Protein AF-A0A9Q3Q8I5-F1 (afdb_monomer_lite)

Secondary structure (DSSP, 8-state):
------------------------PPP------HHHHHHHHHHHHHHHHHSSPPTTTSPPB---SSSHHHHHHHHHHHHHHHHT--HHHHHHHHHHHB-GGG-

Foldseek 3Di:
DDDDDDDDDDDDDDDDDDDDDDDDDDPPPPPPPVVVVVVVVVVVLVVLLVVQDDLVPQAAQAVDDDCSVVVNVVSLVCSCVRRVDDPVVVVVSNVVRYHHPRD

Structure (mmCIF, N/CA/C/O backbone):
data_AF-A0A9Q3Q8I5-F1
#
_entry.id   AF-A0A9Q3Q8I5-F1
#
loop_
_atom_site.group_PDB
_atom_site.id
_atom_site.type_symbol
_atom_site.label_atom_id
_atom_site.label_alt_id
_atom_site.label_comp_id
_atom_site.label_asym_id
_atom_site.label_entity_id
_atom_site.label_seq_id
_atom_site.pdbx_PDB_ins_code
_atom_site.Cartn_x
_atom_site.Cartn_y
_atom_site.Cartn_z
_atom_site.occupancy
_atom_site.B_iso_or_equiv
_atom_site.auth_seq_id
_atom_site.auth_comp_id
_atom_site.auth_asym_id
_atom_site.auth_atom_id
_atom_site.pdbx_PDB_model_num
ATOM 1 N N . MET A 1 1 ? -5.714 5.172 -88.794 1.00 37.09 1 MET A N 1
ATOM 2 C CA . MET A 1 1 ? -5.142 3.906 -88.299 1.00 37.09 1 MET A CA 1
ATOM 3 C C . MET A 1 1 ? -4.617 4.152 -86.903 1.00 37.09 1 MET A C 1
ATOM 5 O O . MET A 1 1 ? -3.602 4.818 -86.734 1.00 37.09 1 MET A O 1
ATOM 9 N N . ASP A 1 2 ? -5.418 3.710 -85.946 1.00 40.97 2 ASP A N 1
ATOM 10 C CA . ASP A 1 2 ? -5.332 3.944 -84.511 1.00 40.97 2 ASP A CA 1
ATOM 11 C C . ASP A 1 2 ? -4.172 3.198 -83.845 1.00 40.97 2 ASP A C 1
ATOM 13 O O . ASP A 1 2 ? -3.768 2.119 -84.277 1.00 40.97 2 ASP A O 1
ATOM 17 N N . LYS A 1 3 ? -3.632 3.813 -82.788 1.00 47.00 3 LYS A N 1
ATOM 18 C CA . LYS A 1 3 ? -2.613 3.240 -81.905 1.00 47.00 3 LYS A CA 1
ATOM 19 C C . LYS A 1 3 ? -3.294 2.457 -80.788 1.00 47.00 3 LYS A C 1
ATOM 21 O O . LYS A 1 3 ? -4.185 2.995 -80.138 1.00 47.00 3 LYS A O 1
ATOM 26 N N . ILE A 1 4 ? -2.800 1.251 -80.529 1.00 49.38 4 ILE A N 1
ATOM 27 C CA . ILE A 1 4 ? -3.075 0.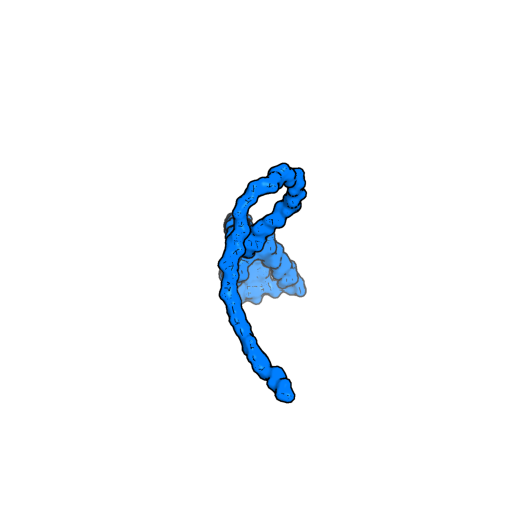485 -79.315 1.00 49.38 4 ILE A CA 1
ATOM 28 C C . ILE A 1 4 ? -1.734 -0.073 -78.824 1.00 49.38 4 ILE A C 1
ATOM 30 O O . ILE A 1 4 ? -1.077 -0.803 -79.558 1.00 49.38 4 ILE A O 1
ATOM 34 N N . ASP A 1 5 ? -1.351 0.420 -77.646 1.00 50.69 5 ASP A N 1
ATOM 35 C CA . ASP A 1 5 ? -0.682 -0.213 -76.501 1.00 50.69 5 ASP A CA 1
ATOM 36 C C . ASP A 1 5 ? 0.557 -1.119 -76.617 1.00 50.69 5 ASP A C 1
ATOM 38 O O . ASP A 1 5 ? 0.897 -1.693 -77.642 1.00 50.69 5 ASP A O 1
ATOM 42 N N . GLU A 1 6 ? 1.154 -1.276 -75.426 1.00 44.53 6 GLU A N 1
ATOM 43 C CA . GLU A 1 6 ? 1.933 -2.426 -74.952 1.00 44.53 6 GLU A CA 1
ATOM 44 C C . GLU A 1 6 ? 3.458 -2.243 -74.932 1.00 44.53 6 GLU A C 1
ATOM 46 O O . GLU A 1 6 ? 4.071 -1.774 -75.881 1.00 44.53 6 GLU A O 1
ATOM 51 N N . ALA A 1 7 ? 4.207 -2.657 -73.916 1.00 42.28 7 ALA A N 1
ATOM 52 C CA . ALA A 1 7 ? 4.070 -2.721 -72.464 1.00 42.28 7 ALA A CA 1
ATOM 53 C C . ALA A 1 7 ? 5.473 -3.090 -71.942 1.00 42.28 7 ALA A C 1
ATOM 55 O O . ALA A 1 7 ? 6.272 -3.678 -72.662 1.00 42.28 7 ALA A O 1
ATOM 56 N N . ASN A 1 8 ? 5.705 -2.827 -70.657 1.00 38.72 8 ASN A N 1
ATOM 57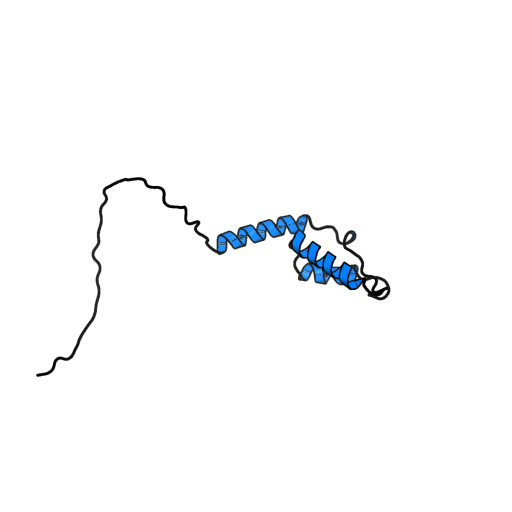 C CA . ASN A 1 8 ? 6.500 -3.650 -69.742 1.00 38.72 8 ASN A CA 1
ATOM 58 C C . ASN A 1 8 ? 7.996 -3.948 -70.008 1.00 38.72 8 ASN A C 1
ATOM 60 O O . ASN A 1 8 ? 8.408 -4.582 -70.969 1.00 38.72 8 ASN A O 1
ATOM 64 N N . SER A 1 9 ? 8.739 -3.746 -68.914 1.00 39.31 9 SER A N 1
ATOM 65 C CA . SER A 1 9 ? 9.641 -4.736 -68.299 1.00 39.31 9 SER A CA 1
ATOM 66 C C . SER A 1 9 ? 11.142 -4.423 -68.330 1.00 39.31 9 SER A C 1
ATOM 68 O O . SER A 1 9 ? 11.840 -4.631 -69.313 1.00 39.31 9 SER A O 1
ATOM 70 N N . ASN A 1 10 ? 11.616 -3.981 -67.159 1.00 43.50 10 ASN A N 1
ATOM 71 C CA . ASN A 1 10 ? 12.762 -4.515 -66.412 1.00 43.50 10 ASN A CA 1
ATOM 72 C C . ASN A 1 10 ? 14.051 -4.882 -67.177 1.00 43.50 10 ASN A C 1
ATOM 74 O O . ASN A 1 10 ? 14.109 -5.898 -67.853 1.00 43.50 10 ASN A O 1
ATOM 78 N N . MET A 1 11 ? 15.170 -4.232 -66.835 1.00 39.00 11 MET A N 1
ATOM 79 C CA . MET A 1 11 ? 16.188 -4.834 -65.952 1.00 39.00 11 MET A CA 1
ATOM 80 C C . MET A 1 11 ? 17.416 -3.930 -65.753 1.00 39.00 11 MET A C 1
ATOM 82 O O . MET A 1 11 ? 17.902 -3.245 -66.645 1.00 39.00 11 MET A O 1
ATOM 86 N N . ARG A 1 12 ? 17.916 -3.998 -64.520 1.00 52.81 12 ARG A N 1
ATOM 87 C CA . ARG A 1 12 ? 19.061 -3.312 -63.914 1.00 52.81 12 ARG A CA 1
ATOM 88 C C . ARG A 1 12 ? 20.395 -3.680 -64.579 1.00 52.81 12 ARG A C 1
ATOM 90 O O . ARG A 1 12 ? 20.631 -4.864 -64.800 1.00 52.81 12 ARG A O 1
ATOM 97 N N . LYS A 1 13 ? 21.312 -2.712 -64.719 1.00 43.47 13 LYS A N 1
ATOM 98 C CA . LYS A 1 13 ? 22.782 -2.912 -64.682 1.00 43.47 13 LYS A CA 1
ATOM 99 C C . LYS A 1 13 ? 23.412 -1.689 -63.990 1.00 43.47 13 LYS A C 1
ATOM 101 O O . LYS A 1 13 ? 23.319 -0.583 -64.498 1.00 43.47 13 LYS A O 1
ATOM 106 N N . LEU A 1 14 ? 23.714 -1.813 -62.694 1.00 41.81 14 LEU A N 1
ATOM 107 C CA . LEU A 1 14 ? 25.068 -2.003 -62.140 1.00 41.81 14 LEU A CA 1
ATOM 108 C C . LEU A 1 14 ? 25.947 -0.747 -62.283 1.00 41.81 14 LEU A C 1
ATOM 110 O O . LEU A 1 14 ? 26.610 -0.557 -63.295 1.00 41.81 14 LEU A O 1
ATOM 114 N N . SER A 1 15 ? 25.952 0.085 -61.235 1.00 38.56 15 SER A N 1
ATOM 115 C CA . SER A 1 15 ? 26.898 1.186 -61.041 1.00 38.56 15 SER A CA 1
ATOM 116 C C . SER A 1 15 ? 27.769 0.895 -59.821 1.00 38.56 15 SER A C 1
ATOM 118 O O . SER A 1 15 ? 27.251 0.780 -58.714 1.00 38.56 15 SER A O 1
ATOM 120 N N . THR A 1 16 ? 29.074 0.785 -60.054 1.00 41.62 16 THR A N 1
ATOM 121 C CA . THR A 1 16 ? 30.199 1.059 -59.139 1.00 41.62 16 THR A CA 1
ATOM 122 C C . THR A 1 16 ? 31.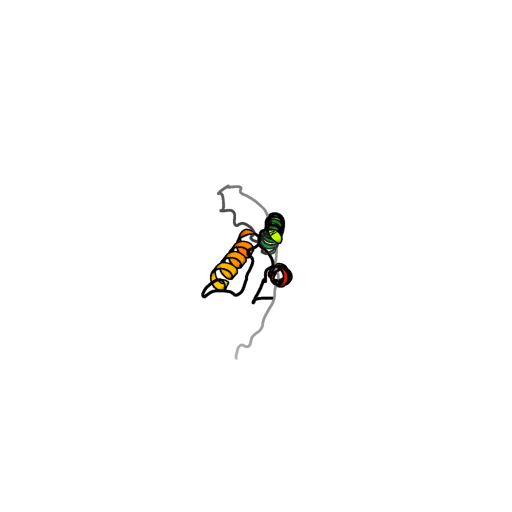440 1.282 -60.034 1.00 41.62 16 THR A C 1
ATOM 124 O O . THR A 1 16 ? 31.424 0.777 -61.159 1.00 41.62 16 THR A O 1
ATOM 127 N N . PRO A 1 17 ? 32.507 2.014 -59.627 1.00 45.06 17 PRO A N 1
ATOM 128 C CA . PRO A 1 17 ? 32.960 2.198 -58.246 1.00 45.06 17 PRO A CA 1
ATOM 129 C C . PRO A 1 17 ? 33.426 3.618 -57.837 1.00 45.06 17 PRO A C 1
ATOM 131 O O . PRO A 1 17 ? 33.779 4.464 -58.649 1.00 45.06 17 PRO A O 1
ATOM 134 N N . PHE A 1 18 ? 33.425 3.821 -56.516 1.00 48.81 18 PHE A N 1
ATOM 135 C CA . PHE A 1 18 ? 34.296 4.673 -55.694 1.00 48.81 18 PHE A CA 1
ATOM 136 C C . PHE A 1 18 ? 35.097 5.802 -56.361 1.00 48.81 18 PHE A C 1
ATOM 138 O O . PHE A 1 18 ? 36.079 5.562 -57.057 1.00 48.81 18 PHE A O 1
ATOM 145 N N . SER A 1 19 ? 34.830 7.036 -55.929 1.00 47.97 19 SER A N 1
ATOM 146 C CA . SER A 1 19 ? 35.861 7.891 -55.316 1.00 47.97 19 SER A CA 1
ATOM 147 C C . SER A 1 19 ? 35.260 9.222 -54.855 1.00 47.97 19 SER A C 1
ATOM 149 O O . SER A 1 19 ? 34.753 9.988 -55.667 1.00 47.97 19 SER A O 1
ATOM 151 N N . HIS A 1 20 ? 35.315 9.483 -53.546 1.00 39.53 20 HIS A N 1
ATOM 152 C CA . HIS A 1 20 ? 35.908 10.676 -52.921 1.00 39.53 20 HIS A CA 1
ATOM 153 C C . HIS A 1 20 ? 35.377 10.837 -51.492 1.00 39.53 20 HIS A C 1
ATOM 155 O O . HIS A 1 20 ? 34.200 11.079 -51.242 1.00 39.53 20 HIS A O 1
ATOM 161 N N . ILE A 1 21 ? 36.304 10.692 -50.551 1.00 52.81 21 ILE A N 1
ATOM 162 C CA . ILE A 1 21 ? 36.153 11.005 -49.137 1.00 52.81 21 ILE A CA 1
ATOM 163 C C . ILE A 1 21 ? 35.986 12.524 -49.006 1.00 52.81 21 ILE A C 1
ATOM 165 O O . ILE A 1 21 ? 36.881 13.280 -49.382 1.00 52.81 21 ILE A O 1
ATOM 169 N N . ARG A 1 22 ? 34.875 12.971 -48.419 1.00 40.28 22 ARG A N 1
ATOM 170 C CA . ARG A 1 22 ? 34.810 14.246 -47.699 1.00 40.28 22 ARG A CA 1
ATOM 171 C C . ARG A 1 22 ? 33.858 14.092 -46.522 1.00 40.28 22 ARG A C 1
ATOM 173 O O . ARG A 1 22 ? 32.651 13.981 -46.704 1.00 40.28 22 ARG A O 1
ATOM 180 N N . SER A 1 23 ? 34.426 14.060 -45.323 1.00 48.56 23 SER A N 1
ATOM 181 C CA . SER A 1 23 ? 33.683 14.090 -44.070 1.00 48.56 23 SER A CA 1
ATOM 182 C C . SER A 1 23 ? 32.863 15.377 -43.975 1.00 48.56 23 SER A C 1
ATOM 184 O O . SER A 1 23 ? 33.414 16.475 -44.012 1.00 48.56 23 SER A O 1
ATOM 186 N N . ALA A 1 24 ? 31.556 15.224 -43.810 1.00 40.62 24 ALA A N 1
ATOM 187 C CA . ALA A 1 24 ? 30.711 16.159 -43.089 1.00 40.62 24 ALA A CA 1
ATOM 188 C C . ALA A 1 24 ? 29.757 15.294 -42.262 1.00 40.62 24 ALA A C 1
ATOM 190 O O . ALA A 1 24 ? 29.041 14.452 -42.804 1.00 40.62 24 ALA A O 1
ATOM 191 N N . VAL A 1 25 ? 29.864 15.444 -40.946 1.00 49.56 25 VAL A N 1
ATOM 192 C CA . VAL A 1 25 ? 29.066 14.773 -39.920 1.00 49.56 25 VAL A CA 1
ATOM 193 C C . VAL A 1 25 ? 27.583 14.871 -40.291 1.00 49.56 25 VAL A C 1
ATOM 195 O O . VAL A 1 25 ? 27.066 15.973 -40.468 1.00 49.56 25 VAL A O 1
ATOM 198 N N . LYS A 1 26 ? 26.916 13.725 -40.453 1.00 38.72 26 LYS A N 1
ATOM 199 C CA . LYS A 1 26 ? 25.451 13.651 -40.470 1.00 38.72 26 LYS A CA 1
ATOM 200 C C . LYS A 1 26 ? 24.977 13.458 -39.027 1.00 38.72 26 LYS A C 1
ATOM 202 O O . LYS A 1 26 ? 25.671 12.747 -38.301 1.00 38.72 26 LYS A O 1
ATOM 207 N N . PRO A 1 27 ? 23.840 14.055 -38.624 1.00 45.78 27 PRO A N 1
ATOM 208 C CA . PRO A 1 27 ? 23.219 13.731 -37.351 1.00 45.78 27 PRO A CA 1
ATOM 209 C C . PRO A 1 27 ? 22.977 12.227 -37.328 1.00 45.78 27 PRO A C 1
ATOM 211 O O . PRO A 1 27 ? 22.451 11.662 -38.289 1.00 45.78 27 PRO A O 1
ATOM 214 N N . GLU A 1 28 ? 23.437 11.593 -36.264 1.00 48.97 28 GLU A N 1
ATOM 215 C CA . GLU A 1 28 ? 23.092 10.230 -35.913 1.00 48.97 28 GLU A CA 1
ATOM 216 C C . GLU A 1 28 ? 21.567 10.096 -35.804 1.00 48.97 28 GLU A C 1
ATOM 218 O O . GLU A 1 28 ? 20.958 10.403 -34.786 1.00 48.97 28 GLU A O 1
ATOM 223 N N . GLU A 1 29 ? 20.934 9.662 -36.896 1.00 49.47 29 GLU A N 1
ATOM 224 C CA . GLU A 1 29 ? 19.648 8.982 -36.824 1.00 49.47 29 GLU A CA 1
ATOM 225 C C . GLU A 1 29 ? 19.902 7.684 -36.052 1.00 49.47 29 GLU A C 1
ATOM 227 O O . GLU A 1 29 ? 20.382 6.690 -36.606 1.00 49.47 29 GLU A O 1
ATOM 232 N N . GLU A 1 30 ? 19.646 7.727 -34.741 1.00 48.16 30 GLU A N 1
ATOM 233 C CA . GLU A 1 30 ? 19.423 6.536 -33.932 1.00 48.16 30 GLU A CA 1
ATOM 234 C C . GLU A 1 30 ? 18.499 5.604 -34.716 1.00 48.16 30 GLU A C 1
ATOM 236 O O . GLU A 1 30 ? 17.347 5.941 -35.008 1.00 48.16 30 GLU A O 1
ATOM 241 N N . LEU A 1 31 ? 19.002 4.413 -35.045 1.00 47.97 31 LEU A N 1
ATOM 242 C CA . LEU A 1 31 ? 18.154 3.292 -35.416 1.00 47.97 31 LEU A CA 1
ATOM 243 C C . LEU A 1 31 ? 17.259 2.975 -34.210 1.00 47.97 31 LEU A C 1
ATOM 245 O O . LEU A 1 31 ? 17.576 2.124 -33.379 1.00 47.97 31 LEU A O 1
ATOM 249 N N . THR A 1 32 ? 16.119 3.649 -34.129 1.00 46.97 32 THR A N 1
ATOM 250 C CA . THR A 1 32 ? 15.002 3.315 -33.250 1.00 46.97 32 THR A CA 1
ATOM 251 C C . THR A 1 32 ? 14.330 2.069 -33.813 1.00 46.97 32 THR A C 1
ATOM 253 O O . THR A 1 32 ? 13.249 2.097 -34.395 1.00 46.97 32 THR A O 1
ATOM 256 N N . ASN A 1 33 ? 15.019 0.934 -33.677 1.00 59.19 33 ASN A N 1
ATOM 257 C CA . ASN A 1 33 ? 14.369 -0.357 -33.792 1.00 59.19 33 ASN A CA 1
ATOM 258 C C . ASN A 1 33 ? 13.449 -0.488 -32.571 1.00 59.19 33 ASN A C 1
ATOM 260 O O . ASN A 1 33 ? 13.971 -0.569 -31.456 1.00 59.19 33 ASN A O 1
ATOM 264 N N . PRO A 1 34 ? 12.116 -0.563 -32.746 1.00 57.88 34 PRO A N 1
ATOM 265 C CA . PRO A 1 34 ? 11.166 -0.622 -31.629 1.00 57.88 34 PRO A CA 1
ATOM 266 C C . PRO A 1 34 ? 11.431 -1.817 -30.701 1.00 57.88 34 PRO A C 1
ATOM 268 O O . PRO A 1 34 ? 11.087 -1.791 -29.528 1.00 57.88 34 PRO A O 1
ATOM 271 N N . PHE A 1 35 ? 12.118 -2.837 -31.218 1.00 48.56 35 PHE A N 1
ATOM 272 C CA . PHE A 1 35 ? 12.535 -4.021 -30.479 1.00 48.56 35 PHE A CA 1
ATOM 273 C C . PHE A 1 35 ? 13.662 -3.769 -29.460 1.00 48.56 35 PHE A C 1
ATOM 275 O O . PHE A 1 35 ? 13.692 -4.397 -28.408 1.00 48.56 35 PHE A O 1
ATOM 282 N N . ILE A 1 36 ? 14.601 -2.859 -29.751 1.00 55.19 36 ILE A N 1
ATOM 283 C CA . ILE A 1 36 ? 15.717 -2.545 -28.839 1.00 55.19 36 ILE A CA 1
ATOM 284 C C . ILE A 1 36 ? 15.224 -1.664 -27.682 1.00 55.19 36 ILE A C 1
ATOM 286 O O . ILE A 1 36 ? 15.682 -1.813 -26.552 1.00 55.19 36 ILE A O 1
ATOM 290 N N . THR A 1 37 ? 14.261 -0.780 -27.954 1.00 58.00 37 THR A N 1
ATOM 291 C CA . THR A 1 37 ? 13.614 0.062 -26.941 1.00 58.00 37 THR A CA 1
ATOM 292 C C . THR A 1 37 ? 12.768 -0.770 -25.973 1.00 58.00 37 THR A C 1
ATOM 294 O O . THR A 1 37 ? 12.796 -0.519 -24.776 1.00 58.00 37 THR A O 1
ATOM 297 N N . ASP A 1 38 ? 12.059 -1.786 -26.461 1.00 56.84 38 ASP A N 1
ATOM 298 C CA . ASP A 1 38 ? 11.175 -2.632 -25.648 1.00 56.84 38 ASP A CA 1
ATOM 299 C C . ASP A 1 38 ? 11.944 -3.505 -24.632 1.00 56.84 38 ASP A C 1
ATOM 301 O O . ASP A 1 38 ? 11.596 -3.572 -23.453 1.00 56.84 38 ASP A O 1
ATOM 305 N N . LEU A 1 39 ? 13.074 -4.091 -25.049 1.00 61.19 39 LEU A N 1
ATOM 306 C CA . LEU A 1 39 ? 13.923 -4.902 -24.166 1.00 61.19 39 LEU A CA 1
ATOM 307 C C . LEU A 1 39 ? 14.531 -4.087 -23.017 1.00 61.19 39 LEU A C 1
ATOM 309 O O . LEU A 1 39 ? 14.546 -4.553 -21.878 1.00 61.19 39 LEU A O 1
ATOM 313 N N . SER A 1 40 ? 15.006 -2.868 -23.294 1.00 60.56 40 SER A N 1
ATOM 314 C CA . SER A 1 40 ? 15.584 -2.009 -22.257 1.00 60.56 40 SER A CA 1
ATOM 315 C C . SER A 1 40 ? 14.530 -1.518 -21.263 1.00 60.56 40 SER A C 1
ATOM 317 O O . SER A 1 40 ? 14.796 -1.489 -20.063 1.00 60.56 40 SER A O 1
ATOM 319 N N . HIS A 1 41 ? 13.311 -1.212 -21.722 1.00 61.19 41 HIS A N 1
ATOM 320 C CA . HIS A 1 41 ? 12.198 -0.874 -20.830 1.00 61.19 41 HIS A CA 1
ATOM 321 C C . HIS A 1 41 ? 11.815 -2.056 -19.936 1.00 61.19 41 HIS A C 1
ATOM 323 O O . HIS A 1 41 ? 11.600 -1.876 -18.739 1.00 61.19 41 HIS A O 1
ATOM 329 N N . GLN A 1 42 ? 11.796 -3.275 -20.478 1.00 62.03 42 GLN A N 1
ATOM 330 C CA . GLN A 1 42 ? 11.474 -4.467 -19.701 1.00 62.03 42 GLN A CA 1
ATOM 331 C C . GLN A 1 42 ? 12.521 -4.768 -18.615 1.00 62.03 42 GLN A C 1
ATOM 333 O O . GLN A 1 42 ? 12.152 -5.116 -17.492 1.00 62.03 42 GLN A O 1
ATOM 338 N N . GLU A 1 43 ? 13.818 -4.642 -18.915 1.00 63.09 43 GLU A N 1
ATOM 339 C CA . GLU A 1 43 ? 14.873 -4.844 -17.911 1.00 63.09 43 GLU A CA 1
ATOM 340 C C . GLU A 1 43 ? 14.840 -3.770 -16.817 1.00 63.09 43 GLU A C 1
ATOM 342 O O . GLU A 1 43 ? 14.939 -4.103 -15.63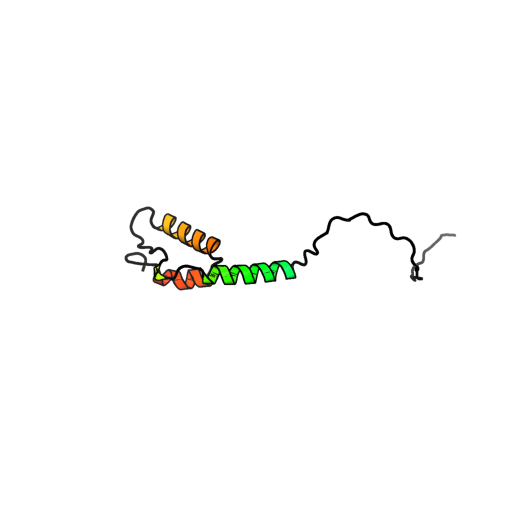3 1.00 63.09 43 GLU A O 1
ATOM 347 N N . ASN A 1 44 ? 14.609 -2.507 -17.188 1.00 69.81 44 ASN A N 1
ATOM 348 C CA . ASN A 1 44 ? 14.465 -1.407 -16.232 1.00 69.81 44 ASN A CA 1
ATOM 349 C C . ASN A 1 44 ? 13.260 -1.617 -15.299 1.00 69.81 44 ASN A C 1
ATOM 351 O O . ASN A 1 44 ? 13.393 -1.466 -14.084 1.00 69.81 44 ASN A O 1
ATOM 355 N N . ASN A 1 45 ? 12.121 -2.066 -15.835 1.00 74.06 45 ASN A N 1
ATOM 356 C CA . ASN A 1 45 ? 10.935 -2.383 -15.037 1.00 74.06 45 ASN A CA 1
ATOM 357 C C . ASN A 1 45 ? 11.202 -3.528 -14.052 1.00 74.06 45 ASN A C 1
ATOM 359 O O . ASN A 1 45 ? 10.774 -3.466 -12.906 1.00 74.06 45 ASN A O 1
ATOM 363 N N . GLN A 1 46 ? 11.962 -4.556 -14.442 1.00 74.50 46 GLN A N 1
ATOM 364 C CA . GLN A 1 46 ? 12.295 -5.651 -13.524 1.00 74.50 46 GLN A CA 1
ATOM 365 C C . GLN A 1 46 ? 13.197 -5.231 -12.361 1.00 74.50 46 GLN A C 1
ATOM 367 O O . GLN A 1 46 ? 13.101 -5.817 -11.281 1.00 74.50 46 GLN A O 1
ATOM 372 N N . VAL A 1 47 ? 14.097 -4.268 -12.570 1.00 77.12 47 VAL A N 1
ATOM 373 C CA . VAL A 1 47 ? 14.906 -3.700 -11.481 1.00 77.12 47 VAL A CA 1
ATOM 374 C C . VAL A 1 47 ? 14.001 -2.923 -10.532 1.00 77.12 47 VAL A C 1
ATOM 376 O O . VAL A 1 47 ? 14.014 -3.180 -9.332 1.00 77.12 47 VAL A O 1
ATOM 379 N N . LEU A 1 48 ? 13.147 -2.069 -11.085 1.00 78.62 48 LEU A N 1
ATOM 380 C CA . LEU A 1 48 ? 12.241 -1.212 -10.336 1.00 78.62 48 LEU A CA 1
ATOM 381 C C . LEU A 1 48 ? 11.222 -2.025 -9.506 1.00 78.62 48 LEU A C 1
ATOM 383 O O . LEU A 1 48 ? 11.045 -1.795 -8.313 1.00 78.62 48 LEU A O 1
ATOM 387 N N . MET A 1 49 ? 10.673 -3.098 -10.079 1.00 76.44 49 MET A N 1
ATOM 388 C CA . MET A 1 49 ? 9.782 -4.032 -9.380 1.00 76.44 49 MET A CA 1
ATOM 389 C C . MET A 1 49 ? 10.446 -4.753 -8.198 1.00 76.44 49 MET A C 1
ATOM 391 O O . MET A 1 49 ? 9.760 -5.142 -7.251 1.00 76.44 49 MET A O 1
ATOM 395 N N . LYS A 1 50 ? 11.766 -4.982 -8.240 1.00 78.88 50 LYS A N 1
ATOM 396 C CA . LYS A 1 50 ? 12.507 -5.605 -7.125 1.00 78.88 50 LYS A CA 1
ATOM 397 C C . LYS A 1 50 ? 12.723 -4.641 -5.963 1.00 78.88 50 LYS A C 1
ATOM 399 O O . LYS A 1 50 ? 12.914 -5.101 -4.840 1.00 78.88 50 LYS A O 1
ATOM 404 N N . GLU A 1 51 ? 12.685 -3.342 -6.233 1.00 81.69 51 GLU A N 1
ATOM 405 C CA . GLU A 1 51 ? 12.769 -2.283 -5.228 1.00 81.69 51 GLU A CA 1
ATOM 406 C C . GLU A 1 51 ? 11.401 -1.952 -4.615 1.00 81.69 51 GLU A C 1
ATOM 408 O O . GLU A 1 51 ? 11.334 -1.200 -3.642 1.00 81.69 51 GLU A O 1
ATOM 413 N N . ALA A 1 52 ? 10.320 -2.551 -5.136 1.00 79.06 52 ALA A N 1
ATOM 414 C CA . ALA A 1 52 ? 8.977 -2.368 -4.612 1.00 79.06 52 ALA A CA 1
ATOM 415 C C . ALA A 1 52 ? 8.894 -2.734 -3.121 1.00 79.06 52 ALA A C 1
ATOM 417 O O . ALA A 1 52 ? 9.375 -3.803 -2.718 1.00 79.06 52 ALA A O 1
ATOM 418 N N . PRO A 1 53 ? 8.218 -1.908 -2.302 1.00 80.19 53 PRO A N 1
ATOM 419 C CA . PRO A 1 53 ? 8.046 -2.182 -0.888 1.00 80.19 53 PRO A CA 1
ATOM 420 C C . PRO A 1 53 ? 7.346 -3.524 -0.675 1.00 80.19 53 PRO A C 1
ATOM 422 O O . PRO A 1 53 ? 6.495 -3.964 -1.468 1.00 80.19 53 PRO A O 1
ATOM 425 N N . GLN A 1 54 ? 7.695 -4.188 0.425 1.00 82.44 54 GLN A N 1
ATOM 426 C CA . GLN A 1 54 ? 7.072 -5.448 0.800 1.00 82.44 54 GLN A CA 1
ATOM 427 C C . GLN A 1 54 ? 5.587 -5.222 1.075 1.00 82.44 54 GLN A C 1
ATOM 429 O O . GLN A 1 54 ? 5.181 -4.173 1.558 1.00 82.44 54 GLN A O 1
ATOM 434 N N . LEU A 1 55 ? 4.760 -6.250 0.872 1.00 76.94 55 LEU A N 1
ATOM 435 C CA . LEU A 1 55 ? 3.303 -6.172 1.065 1.00 76.94 55 LEU A CA 1
ATOM 436 C C . LEU A 1 55 ? 2.865 -5.606 2.435 1.00 76.94 55 LEU A C 1
ATOM 438 O O . LEU A 1 55 ? 1.762 -5.087 2.576 1.00 76.94 55 LEU A O 1
ATOM 442 N N . LYS A 1 56 ? 3.712 -5.726 3.463 1.00 75.12 56 LYS A N 1
ATOM 443 C CA . LYS A 1 56 ? 3.456 -5.200 4.813 1.00 75.12 56 LYS A CA 1
ATOM 444 C C . LYS A 1 56 ? 3.556 -3.674 4.905 1.00 75.12 56 LYS A C 1
ATOM 446 O O . LYS A 1 56 ? 3.007 -3.106 5.839 1.00 75.12 56 LYS A O 1
ATOM 451 N N . GLU A 1 57 ? 4.260 -3.050 3.971 1.00 82.00 57 GLU A N 1
ATOM 452 C CA . GLU A 1 57 ? 4.520 -1.608 3.903 1.00 82.00 57 GLU A CA 1
ATOM 453 C C . GLU A 1 57 ? 3.499 -0.885 3.012 1.00 82.00 57 GLU A C 1
ATOM 455 O O . GLU A 1 57 ? 3.454 0.341 2.981 1.00 82.00 57 GLU A O 1
ATOM 460 N N . TRP A 1 58 ? 2.659 -1.641 2.300 1.00 89.06 58 TRP A N 1
ATOM 461 C CA . TRP A 1 58 ? 1.579 -1.101 1.482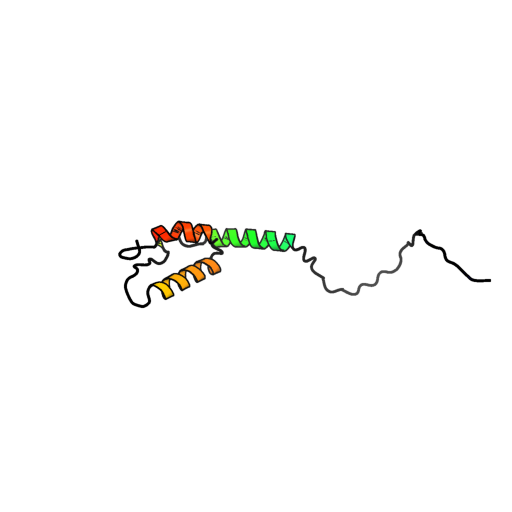 1.00 89.06 58 TRP A CA 1
ATOM 462 C C . TRP A 1 58 ? 0.449 -0.559 2.368 1.00 89.06 58 TRP A C 1
ATOM 464 O O . TRP A 1 58 ? 0.203 -1.106 3.452 1.00 89.06 58 TRP A O 1
ATOM 474 N N . PRO A 1 59 ? -0.274 0.480 1.910 1.00 89.00 59 PRO A N 1
ATOM 475 C CA . PRO A 1 59 ? -1.382 1.048 2.666 1.00 89.00 59 PRO A CA 1
ATOM 476 C C . PRO A 1 59 ? -2.468 -0.005 2.908 1.00 89.00 59 PRO A C 1
ATOM 478 O O . PRO A 1 59 ? -2.767 -0.831 2.043 1.00 89.00 59 PRO A O 1
ATOM 481 N N . LYS A 1 60 ? -3.070 0.032 4.097 1.00 90.62 60 LYS A N 1
ATOM 482 C CA . LYS A 1 60 ? -4.261 -0.755 4.421 1.00 90.62 60 LYS A CA 1
ATOM 483 C C . LYS A 1 60 ? -5.504 0.064 4.126 1.00 90.62 60 LYS A C 1
ATOM 485 O O . LYS A 1 60 ? -5.501 1.273 4.331 1.00 90.62 60 LYS A O 1
ATOM 490 N N . PHE A 1 61 ? -6.554 -0.603 3.671 1.00 92.75 61 PHE A N 1
ATOM 491 C CA . PHE A 1 61 ? -7.848 0.008 3.416 1.00 92.75 61 PHE A CA 1
ATOM 492 C C . PHE A 1 61 ? -8.874 -0.586 4.370 1.00 92.75 61 PHE A C 1
ATOM 494 O O . PHE A 1 61 ? -9.117 -1.792 4.366 1.00 92.75 61 PHE A O 1
ATOM 501 N N . THR A 1 62 ? -9.452 0.265 5.209 1.00 89.25 62 THR A N 1
ATOM 502 C CA . THR A 1 62 ? -10.391 -0.165 6.253 1.00 89.25 62 THR A CA 1
ATOM 503 C C . THR A 1 62 ? -11.844 -0.084 5.800 1.00 89.25 62 THR A C 1
ATOM 505 O O . THR A 1 62 ? -12.713 -0.733 6.386 1.00 89.25 62 THR A O 1
ATOM 508 N N . GLY A 1 63 ? -12.113 0.724 4.768 1.00 85.38 63 GLY A N 1
ATOM 509 C CA . GLY A 1 63 ? -13.470 1.016 4.311 1.00 85.38 63 GLY A CA 1
ATOM 510 C C . GLY A 1 63 ? -14.267 1.871 5.297 1.00 85.38 63 GLY A C 1
ATOM 511 O O . GLY A 1 63 ? -15.490 1.929 5.201 1.00 85.38 63 GLY A O 1
ATOM 512 N N . GLU A 1 64 ? -13.597 2.518 6.253 1.00 86.31 64 GLU A N 1
ATOM 513 C CA . GLU A 1 64 ? -14.215 3.367 7.270 1.00 86.31 64 GLU A CA 1
ATOM 514 C C . GLU A 1 64 ? -13.906 4.847 6.989 1.00 86.31 64 GLU A C 1
ATOM 516 O O . GLU A 1 64 ? -12.761 5.224 6.755 1.00 86.31 64 GLU A O 1
ATOM 521 N N . GLY A 1 65 ? -14.926 5.708 7.046 1.00 79.94 65 GLY A N 1
ATOM 522 C CA . GLY A 1 65 ? -14.789 7.154 6.823 1.00 79.94 65 GLY A CA 1
ATOM 523 C C . GLY A 1 65 ? -15.075 7.605 5.386 1.00 79.94 65 GLY A C 1
ATOM 524 O O . GLY A 1 65 ? -15.215 6.804 4.467 1.00 79.94 65 GLY A O 1
ATOM 525 N N . GLU A 1 66 ? -15.199 8.920 5.187 1.00 77.94 66 GLU A N 1
ATOM 526 C CA . GLU A 1 66 ? -15.730 9.486 3.935 1.00 77.94 66 GLU A CA 1
ATOM 527 C C . GLU A 1 66 ? -14.748 9.441 2.746 1.00 77.94 66 GLU A C 1
ATOM 529 O O . GLU A 1 66 ? -15.185 9.532 1.601 1.00 77.94 66 GLU A O 1
ATOM 534 N N . TYR A 1 67 ? -13.438 9.261 2.977 1.00 76.62 67 TYR A N 1
ATOM 535 C CA . TYR A 1 67 ? -12.417 9.417 1.923 1.00 76.62 67 TYR A CA 1
ATOM 536 C C . TYR A 1 67 ? -11.221 8.453 2.001 1.00 76.62 67 TYR A C 1
ATOM 538 O O . TYR A 1 67 ? -10.215 8.677 1.328 1.00 76.62 67 TYR A O 1
ATOM 546 N N . ASP A 1 68 ? -11.320 7.363 2.767 1.00 81.31 68 ASP A N 1
ATOM 547 C CA . ASP A 1 68 ? -10.246 6.354 2.884 1.00 81.31 68 ASP A CA 1
ATOM 548 C C . ASP A 1 68 ? -9.851 5.775 1.504 1.00 81.31 68 ASP A C 1
ATOM 550 O O . ASP A 1 68 ? -8.679 5.569 1.192 1.00 81.31 68 ASP A O 1
ATOM 554 N N . HIS A 1 69 ? -10.832 5.629 0.608 1.00 88.88 69 HIS A N 1
ATOM 555 C CA . HIS A 1 69 ? -10.646 5.040 -0.720 1.00 88.88 69 HIS A CA 1
ATOM 556 C C . HIS A 1 69 ? -9.806 5.910 -1.667 1.00 88.88 69 HIS A C 1
ATOM 558 O O . HIS A 1 69 ? -9.005 5.376 -2.427 1.00 88.88 69 HIS A O 1
ATOM 564 N N . MET A 1 70 ? -9.948 7.241 -1.624 1.00 91.19 70 MET A N 1
ATOM 565 C CA . MET A 1 70 ? -9.220 8.139 -2.534 1.00 91.19 70 MET A CA 1
ATOM 566 C C . MET A 1 70 ? -7.725 8.144 -2.232 1.00 91.19 70 MET A C 1
ATOM 568 O O . MET A 1 70 ? -6.905 8.117 -3.148 1.00 91.19 70 MET A O 1
ATOM 572 N N . SER A 1 71 ? -7.374 8.194 -0.947 1.00 89.44 71 SER A N 1
ATOM 573 C CA . SER A 1 71 ? -5.982 8.129 -0.502 1.00 89.44 71 SER A CA 1
ATOM 574 C C . SER A 1 71 ? -5.384 6.763 -0.816 1.00 89.44 71 SER A C 1
ATOM 576 O O . SER A 1 71 ? -4.289 6.702 -1.363 1.00 89.44 71 SER A O 1
ATOM 578 N N . PHE A 1 72 ? -6.131 5.683 -0.554 1.00 92.75 72 PHE A N 1
ATOM 579 C CA . PHE A 1 72 ? -5.708 4.326 -0.884 1.00 92.75 72 PHE A CA 1
ATOM 580 C C . PHE A 1 72 ? -5.408 4.161 -2.380 1.00 92.75 72 PHE A C 1
ATOM 582 O O . PHE A 1 72 ? -4.296 3.775 -2.724 1.00 92.75 72 PHE A O 1
ATOM 589 N N . ILE A 1 73 ? -6.349 4.518 -3.263 1.00 93.25 73 ILE A N 1
ATOM 590 C CA . ILE A 1 73 ? -6.184 4.391 -4.722 1.00 93.25 73 ILE A CA 1
ATOM 591 C C . ILE A 1 73 ? -4.972 5.189 -5.201 1.00 93.25 73 ILE A C 1
ATOM 593 O O . ILE A 1 73 ? -4.101 4.626 -5.849 1.00 93.25 73 ILE A O 1
ATOM 597 N N . LYS A 1 74 ? -4.842 6.459 -4.793 1.00 93.56 74 LYS A N 1
ATOM 598 C CA . LYS A 1 74 ? -3.688 7.287 -5.178 1.00 93.56 74 LYS A CA 1
ATOM 599 C C . LYS A 1 74 ? -2.358 6.677 -4.751 1.00 93.56 74 LYS A C 1
ATOM 601 O O . LYS A 1 74 ? -1.380 6.780 -5.478 1.00 93.56 74 LYS A O 1
ATOM 606 N N . THR A 1 75 ? -2.293 6.077 -3.565 1.00 91.31 75 THR A N 1
ATOM 607 C CA . THR A 1 75 ? -1.069 5.409 -3.117 1.00 91.31 75 THR A CA 1
ATOM 608 C C . THR A 1 75 ? -0.783 4.145 -3.921 1.00 91.31 75 THR A C 1
ATOM 610 O O . THR A 1 75 ? 0.379 3.893 -4.217 1.00 91.31 75 THR A O 1
ATOM 613 N N . ILE A 1 76 ? -1.803 3.379 -4.314 1.00 93.62 76 ILE A N 1
ATOM 614 C CA . ILE A 1 76 ? -1.623 2.233 -5.215 1.00 93.62 76 ILE A CA 1
ATOM 615 C C . ILE A 1 76 ? -1.134 2.692 -6.596 1.00 93.62 76 ILE A C 1
ATOM 617 O O . ILE A 1 76 ? -0.187 2.101 -7.105 1.00 93.62 76 ILE A O 1
ATOM 621 N N . ASP A 1 77 ? -1.698 3.769 -7.147 1.00 93.94 77 ASP A N 1
ATOM 622 C CA . ASP A 1 77 ? -1.278 4.334 -8.436 1.00 93.94 77 ASP A CA 1
ATOM 623 C C . ASP A 1 77 ? 0.186 4.806 -8.388 1.00 93.94 77 ASP A C 1
ATOM 625 O O . ASP A 1 77 ? 0.972 4.482 -9.275 1.00 93.94 77 ASP A O 1
ATOM 629 N N . MET A 1 78 ? 0.592 5.495 -7.313 1.00 93.00 78 MET A N 1
ATOM 630 C CA . MET A 1 78 ? 1.999 5.874 -7.112 1.00 93.00 78 MET A CA 1
ATOM 631 C C . MET A 1 78 ? 2.906 4.643 -7.026 1.00 93.00 78 MET A C 1
ATOM 633 O O . MET A 1 78 ? 3.953 4.612 -7.653 1.00 93.00 78 MET A O 1
ATOM 637 N N . LEU A 1 79 ? 2.502 3.590 -6.306 1.00 89.06 79 LEU A N 1
ATOM 638 C CA . LEU A 1 79 ? 3.280 2.347 -6.228 1.00 89.06 79 LEU A CA 1
ATOM 639 C C . LEU A 1 79 ? 3.372 1.624 -7.582 1.00 89.06 79 LEU A C 1
ATOM 641 O O . LEU A 1 79 ? 4.358 0.939 -7.855 1.00 89.06 79 LEU A O 1
ATOM 645 N N . GLN A 1 80 ? 2.348 1.737 -8.422 1.00 90.81 80 GLN A N 1
ATOM 646 C CA . GLN A 1 80 ? 2.377 1.207 -9.777 1.00 90.81 80 GLN A CA 1
ATOM 647 C C . GLN A 1 80 ? 3.377 1.971 -10.645 1.00 90.81 80 GLN A C 1
ATOM 649 O O . GLN A 1 80 ? 4.191 1.333 -11.311 1.00 90.81 80 GLN A O 1
ATOM 654 N N . GLU A 1 81 ? 3.327 3.302 -10.620 1.00 90.50 81 GLU A N 1
ATOM 655 C CA . GLU A 1 81 ? 4.193 4.179 -11.412 1.00 90.50 81 GLU A CA 1
ATOM 656 C C . GLU A 1 81 ? 5.654 4.106 -10.944 1.00 90.50 81 GLU A C 1
ATOM 658 O O . GLU A 1 81 ? 6.546 3.829 -11.746 1.00 90.50 81 GLU A O 1
ATOM 663 N N . ASP A 1 82 ? 5.888 4.250 -9.638 1.0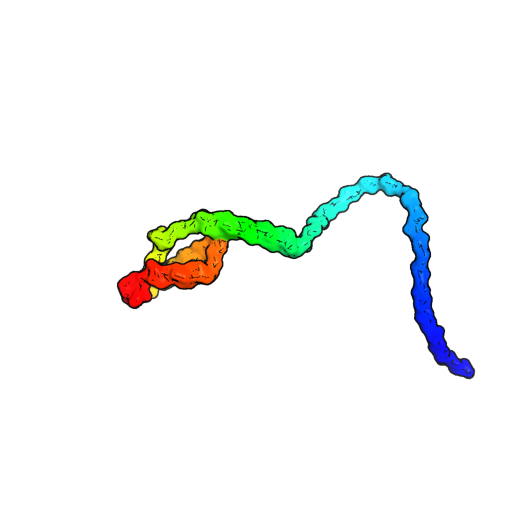0 89.88 82 ASP A N 1
ATOM 664 C CA . ASP A 1 82 ? 7.220 4.276 -9.029 1.00 89.88 82 ASP A CA 1
ATOM 665 C C . ASP A 1 82 ? 7.921 2.924 -9.099 1.00 89.88 82 ASP A C 1
ATOM 667 O O . ASP A 1 82 ? 9.146 2.885 -9.130 1.00 89.88 82 ASP A O 1
ATOM 671 N N . TYR A 1 83 ? 7.166 1.817 -9.094 1.00 89.50 83 TYR A N 1
ATOM 672 C CA . TYR A 1 83 ? 7.740 0.470 -9.063 1.00 89.50 83 TYR A CA 1
ATOM 673 C C . TYR A 1 83 ? 7.534 -0.346 -10.344 1.00 89.50 83 TYR A C 1
ATOM 675 O O . TYR A 1 83 ? 7.901 -1.522 -10.385 1.00 89.50 83 TYR A O 1
ATOM 683 N N . ALA A 1 84 ? 6.922 0.249 -11.375 1.00 87.56 84 ALA A N 1
ATOM 684 C CA . ALA A 1 84 ? 6.433 -0.453 -12.565 1.00 87.56 84 ALA A CA 1
ATOM 685 C C . ALA A 1 84 ? 5.676 -1.750 -12.207 1.00 87.56 84 ALA A C 1
ATOM 687 O O . ALA A 1 84 ? 5.840 -2.786 -12.856 1.00 87.56 84 ALA A O 1
ATOM 688 N N . THR A 1 85 ? 4.888 -1.722 -11.124 1.00 86.19 85 THR A N 1
ATOM 689 C CA . THR A 1 85 ? 4.229 -2.929 -10.607 1.00 86.19 85 THR A CA 1
ATOM 690 C C . THR A 1 85 ? 3.079 -3.328 -11.542 1.00 86.19 85 THR A C 1
ATOM 692 O O . THR A 1 85 ? 2.165 -2.529 -11.728 1.00 86.19 85 THR A O 1
ATOM 695 N N . PRO A 1 86 ? 3.054 -4.556 -12.095 1.00 88.56 86 PRO A N 1
ATOM 696 C CA . PRO A 1 86 ? 1.966 -5.024 -12.944 1.00 88.56 86 PRO A CA 1
ATOM 697 C C . PRO A 1 86 ? 0.641 -5.116 -12.194 1.00 88.56 86 PRO A C 1
ATOM 699 O O . PRO A 1 86 ? 0.602 -5.532 -11.027 1.00 88.56 86 PRO A O 1
ATOM 702 N N . ASP A 1 87 ? -0.448 -4.833 -12.905 1.00 89.31 87 ASP A N 1
ATOM 703 C CA . ASP A 1 87 ? -1.812 -4.906 -12.384 1.00 89.31 87 ASP A CA 1
ATOM 704 C C . ASP A 1 87 ? -2.118 -6.275 -11.771 1.00 89.31 87 ASP A C 1
ATOM 706 O O . ASP A 1 87 ? -2.744 -6.349 -10.714 1.00 89.31 87 ASP A O 1
ATOM 710 N N . GLU A 1 88 ? -1.634 -7.376 -12.359 1.00 91.12 88 GLU A N 1
ATOM 711 C CA . GLU A 1 88 ? -1.898 -8.716 -11.828 1.00 91.12 88 GLU A CA 1
ATOM 712 C C . GLU A 1 88 ? -1.316 -8.903 -10.420 1.00 91.12 88 GLU A C 1
ATOM 714 O O . GLU A 1 88 ? -1.934 -9.551 -9.568 1.00 91.12 88 GLU A O 1
ATOM 719 N N . LEU A 1 89 ? -0.146 -8.313 -10.146 1.00 88.50 89 LEU A N 1
ATOM 720 C CA . LEU A 1 89 ? 0.463 -8.355 -8.816 1.00 88.50 89 LEU A CA 1
ATOM 721 C C . LEU A 1 89 ? -0.290 -7.469 -7.830 1.00 88.50 89 LEU A C 1
ATOM 723 O O . LEU A 1 89 ? -0.459 -7.865 -6.676 1.00 88.50 89 LEU A O 1
ATOM 727 N N . ILE A 1 90 ? -0.751 -6.298 -8.268 1.00 91.12 90 ILE A N 1
ATOM 728 C CA . ILE A 1 90 ? -1.565 -5.400 -7.444 1.00 91.12 90 ILE A CA 1
ATOM 729 C C . ILE A 1 90 ? -2.864 -6.112 -7.054 1.00 91.12 90 ILE A C 1
ATOM 731 O O . ILE A 1 90 ? -3.161 -6.235 -5.865 1.00 91.12 90 ILE A O 1
ATOM 735 N N . ILE A 1 91 ? -3.581 -6.679 -8.028 1.00 92.12 91 ILE A N 1
ATOM 736 C CA . ILE A 1 91 ? -4.838 -7.412 -7.823 1.00 92.12 91 ILE A CA 1
ATOM 737 C C . ILE A 1 91 ? -4.642 -8.578 -6.849 1.00 92.12 91 ILE A C 1
ATOM 739 O O . ILE A 1 91 ? -5.424 -8.735 -5.909 1.00 92.12 91 ILE A O 1
ATOM 743 N N . ALA A 1 92 ? -3.573 -9.364 -7.011 1.00 90.19 92 ALA A N 1
ATOM 744 C CA . ALA A 1 92 ? -3.259 -10.467 -6.103 1.00 90.19 92 ALA A CA 1
ATOM 745 C C . ALA A 1 92 ? -3.008 -10.000 -4.655 1.00 90.19 92 ALA A C 1
ATOM 747 O O . ALA A 1 92 ? -3.256 -10.743 -3.701 1.00 90.19 92 ALA A O 1
ATOM 748 N N . ARG A 1 93 ? -2.522 -8.766 -4.476 1.00 89.56 93 ARG A N 1
ATOM 749 C CA . ARG A 1 93 ? -2.213 -8.173 -3.169 1.00 89.56 93 ARG A CA 1
ATOM 750 C C . ARG A 1 93 ? -3.425 -7.518 -2.504 1.00 89.56 93 ARG A C 1
ATOM 752 O O . ARG A 1 93 ? -3.480 -7.541 -1.274 1.00 89.56 93 ARG A O 1
ATOM 759 N N . LEU A 1 94 ? -4.402 -7.011 -3.266 1.00 91.25 94 LEU A N 1
ATOM 760 C CA . LEU A 1 94 ? -5.559 -6.249 -2.755 1.00 91.25 94 LEU A CA 1
ATOM 761 C C . LEU A 1 94 ? -6.285 -6.935 -1.589 1.00 91.25 94 LEU A C 1
ATOM 763 O O . LEU A 1 94 ? -6.518 -6.307 -0.559 1.00 91.25 94 LEU A O 1
ATOM 767 N N . HIS A 1 95 ? -6.555 -8.241 -1.686 1.00 89.50 95 HIS A N 1
ATOM 768 C CA . HIS A 1 95 ? -7.242 -8.993 -0.624 1.00 89.50 95 HIS A CA 1
ATOM 769 C C . HIS A 1 95 ? -6.511 -8.943 0.736 1.00 89.50 95 HIS A C 1
ATOM 771 O O . HIS A 1 95 ? -7.128 -9.060 1.792 1.00 89.50 95 HIS A O 1
ATOM 777 N N . SER A 1 96 ? -5.186 -8.764 0.733 1.00 90.44 96 SER A N 1
ATOM 778 C CA . SER A 1 96 ? -4.373 -8.649 1.953 1.00 90.44 96 SER A CA 1
ATOM 779 C C . SER A 1 96 ? -4.238 -7.212 2.469 1.00 90.44 96 SER A C 1
ATOM 781 O O . SER A 1 96 ? -3.685 -6.997 3.553 1.00 90.44 96 SER A O 1
ATOM 783 N N . LEU A 1 97 ? -4.687 -6.225 1.693 1.00 91.44 97 LEU A N 1
ATOM 784 C CA . LEU A 1 97 ? -4.687 -4.809 2.060 1.00 91.44 97 LEU A CA 1
ATOM 785 C C . LEU A 1 97 ? -6.009 -4.386 2.703 1.00 91.44 97 LEU A C 1
ATOM 787 O O . LEU A 1 97 ? -6.030 -3.392 3.421 1.00 91.44 97 LEU A O 1
ATOM 791 N N . PHE A 1 98 ? -7.081 -5.146 2.485 1.00 92.25 98 PHE A N 1
ATOM 792 C CA . PHE A 1 98 ? -8.383 -4.880 3.081 1.00 92.25 98 PHE A CA 1
ATOM 793 C C . PHE A 1 98 ? -8.457 -5.324 4.543 1.00 92.25 98 PHE A C 1
ATOM 795 O O . PHE A 1 98 ? -8.053 -6.429 4.920 1.00 92.25 98 PHE A O 1
ATOM 802 N N . GLU A 1 99 ? -9.013 -4.447 5.368 1.00 90.06 99 GLU A N 1
ATOM 803 C CA . GLU A 1 99 ? -9.212 -4.636 6.797 1.00 90.06 99 GLU A CA 1
ATOM 804 C C . GLU A 1 99 ? -10.628 -4.210 7.206 1.00 90.06 99 GLU A C 1
ATOM 806 O O . GLU A 1 99 ? -11.299 -3.459 6.501 1.00 90.06 99 GLU A O 1
ATOM 811 N N . LYS A 1 100 ? -11.076 -4.672 8.379 1.00 87.62 100 LYS A N 1
ATOM 812 C CA . LYS A 1 100 ? -12.367 -4.307 8.983 1.00 87.62 100 LYS A CA 1
ATOM 813 C C . LYS A 1 100 ? -13.549 -4.455 8.010 1.00 87.62 100 LYS A C 1
ATOM 815 O O . LYS A 1 100 ? -13.830 -5.568 7.583 1.00 87.62 100 LYS A O 1
ATOM 820 N N . SER A 1 101 ? -14.234 -3.353 7.695 1.00 85.56 101 SER A N 1
ATOM 821 C CA . SER A 1 101 ? -15.454 -3.309 6.885 1.00 85.56 101 SER A CA 1
ATOM 822 C C . SER A 1 101 ? -15.196 -3.546 5.394 1.00 85.56 101 SER A C 1
ATOM 824 O O . SER A 1 101 ? -16.143 -3.789 4.652 1.00 85.56 101 SER A O 1
ATOM 826 N N . ALA A 1 102 ? -13.936 -3.480 4.950 1.00 85.06 102 ALA A N 1
ATOM 827 C CA . ALA A 1 102 ? -13.545 -3.721 3.563 1.00 85.06 102 ALA A CA 1
ATOM 828 C C . ALA A 1 102 ? -13.198 -5.190 3.251 1.00 85.06 102 ALA A C 1
ATOM 830 O O . ALA A 1 102 ? -12.906 -5.499 2.095 1.00 85.06 102 ALA A O 1
ATOM 831 N N . LYS A 1 103 ? -13.175 -6.076 4.257 1.00 80.31 103 LYS A N 1
ATOM 832 C CA . LYS A 1 103 ? -12.755 -7.476 4.112 1.00 80.31 103 LYS A CA 1
ATOM 833 C C . LYS A 1 103 ? -13.923 -8.449 3.975 1.00 80.31 103 LYS A C 1
ATOM 835 O O . LYS A 1 103 ? -14.961 -8.225 4.632 1.00 80.31 103 LYS A O 1
#

Sequence (103 aa):
MDKIDEANSNMRKLSTPFSHIRSAVKPEEELTNPFITDLSHQENNQVLMKEAPQLKEWPKFTGEGEYDHMSFIKTIDMLQEDYATPDELIIARLHSLFEKSAK

Organism: NCBI:txid1389203

pLDDT: mean 70.36, std 19.91, range [37.09, 93.94]

Radius of gyration: 30.55 Å; chains: 1; bounding box: 52×27×97 Å